Protein AF-A0A1G7LMY1-F1 (afdb_monomer_lite)

Structure (mmCIF, N/CA/C/O backbone):
data_AF-A0A1G7LMY1-F1
#
_entry.id   AF-A0A1G7LMY1-F1
#
loop_
_atom_site.group_PDB
_atom_site.id
_atom_site.type_symbol
_atom_site.label_atom_id
_atom_site.label_alt_id
_atom_site.label_comp_id
_atom_site.label_asym_id
_atom_site.label_entity_id
_atom_site.label_seq_id
_atom_site.pdbx_PDB_ins_code
_atom_site.Cartn_x
_atom_site.Cartn_y
_atom_site.Cartn_z
_atom_site.occupancy
_atom_site.B_iso_or_equiv
_atom_site.auth_seq_id
_atom_site.auth_comp_id
_atom_site.auth_asym_id
_atom_site.auth_atom_id
_atom_site.pdbx_PDB_model_num
ATOM 1 N N . MET A 1 1 ? 4.084 -7.832 -21.202 1.00 42.84 1 MET A N 1
ATOM 2 C CA . MET A 1 1 ? 5.286 -8.426 -21.824 1.00 42.84 1 MET A CA 1
ATOM 3 C C . MET A 1 1 ? 6.088 -9.143 -20.750 1.00 42.84 1 MET A C 1
ATOM 5 O O . MET A 1 1 ? 6.344 -8.547 -19.714 1.00 42.84 1 MET A O 1
ATOM 9 N N . ARG A 1 2 ? 6.389 -10.430 -20.956 1.00 41.16 2 ARG A N 1
ATOM 10 C CA . ARG A 1 2 ? 7.054 -11.332 -19.996 1.00 41.16 2 ARG A CA 1
ATOM 11 C C . ARG A 1 2 ? 8.423 -11.775 -20.551 1.00 41.16 2 ARG A C 1
ATOM 13 O O . ARG A 1 2 ? 8.746 -12.952 -20.542 1.00 41.16 2 ARG A O 1
ATOM 20 N N . GLY A 1 3 ? 9.186 -10.829 -21.097 1.00 45.50 3 GLY A N 1
ATOM 21 C CA . GLY A 1 3 ? 10.582 -11.012 -21.505 1.00 45.50 3 GLY A CA 1
ATOM 22 C C . GLY A 1 3 ? 11.469 -10.227 -20.547 1.00 45.50 3 GLY A C 1
ATOM 23 O O . GLY A 1 3 ? 11.114 -9.103 -20.189 1.00 45.50 3 GLY A O 1
ATOM 24 N N . LYS A 1 4 ? 12.567 -10.823 -20.075 1.00 42.38 4 LYS A N 1
ATOM 25 C CA . LYS A 1 4 ? 13.578 -10.103 -19.293 1.00 42.38 4 LYS A CA 1
ATOM 26 C C . LYS A 1 4 ? 14.115 -8.985 -20.188 1.00 42.38 4 LYS A C 1
ATOM 28 O O . LYS A 1 4 ? 14.677 -9.268 -21.235 1.00 42.38 4 LYS A O 1
ATOM 33 N N . TYR A 1 5 ? 13.839 -7.741 -19.823 1.00 57.47 5 TYR A N 1
ATOM 34 C CA . TYR A 1 5 ? 14.362 -6.581 -20.527 1.00 57.47 5 TYR A CA 1
ATOM 35 C C . TYR A 1 5 ? 15.886 -6.568 -20.361 1.00 57.47 5 TYR A C 1
ATOM 37 O O . TYR A 1 5 ? 16.373 -6.473 -19.233 1.00 57.47 5 TYR A O 1
ATOM 45 N N . GLU A 1 6 ? 16.613 -6.733 -21.464 1.00 60.75 6 GLU A N 1
ATOM 46 C CA . GLU A 1 6 ? 18.064 -6.563 -21.513 1.00 60.75 6 GLU A CA 1
ATOM 47 C C . GLU A 1 6 ? 18.358 -5.094 -21.845 1.00 60.75 6 GLU A C 1
ATOM 49 O O . GLU A 1 6 ? 17.925 -4.620 -22.897 1.00 60.75 6 GLU A O 1
ATOM 54 N N . PRO A 1 7 ? 19.020 -4.345 -20.947 1.00 58.97 7 PRO A N 1
ATOM 55 C CA . PRO A 1 7 ? 19.281 -2.929 -21.165 1.00 58.97 7 PRO A CA 1
ATOM 56 C C . PRO A 1 7 ? 20.301 -2.745 -22.295 1.00 58.97 7 PRO A C 1
ATOM 5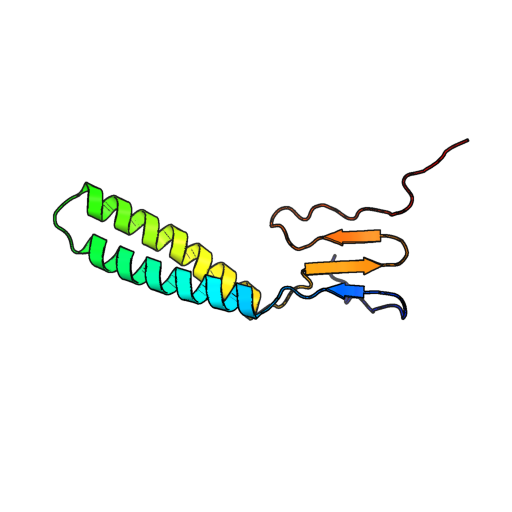8 O O . PRO A 1 7 ? 21.407 -3.285 -22.228 1.00 58.97 7 PRO A O 1
ATOM 61 N N . ALA A 1 8 ? 19.951 -1.957 -23.314 1.00 68.12 8 ALA A N 1
ATOM 62 C CA . ALA A 1 8 ? 20.924 -1.475 -24.287 1.00 68.12 8 ALA A CA 1
ATOM 63 C C . ALA A 1 8 ? 21.812 -0.384 -23.644 1.00 68.12 8 ALA A C 1
ATOM 65 O O . ALA A 1 8 ? 21.380 0.276 -22.696 1.00 68.12 8 ALA A O 1
ATOM 66 N N . PRO A 1 9 ? 23.041 -0.133 -24.142 1.00 66.06 9 PRO A N 1
ATOM 67 C CA . PRO A 1 9 ? 23.995 0.792 -23.509 1.00 66.06 9 PRO A CA 1
ATOM 68 C C . PRO A 1 9 ? 23.499 2.237 -23.315 1.00 66.06 9 PRO A C 1
ATOM 70 O O . PRO A 1 9 ? 24.081 2.984 -22.535 1.00 66.06 9 PRO A O 1
ATOM 73 N N . HIS A 1 10 ? 22.452 2.640 -24.036 1.00 66.25 10 HIS A N 1
ATOM 74 C CA . HIS A 1 10 ? 21.870 3.985 -24.023 1.00 66.25 10 HIS A CA 1
ATOM 75 C C . HIS A 1 10 ? 20.514 4.064 -23.300 1.00 66.25 10 HIS A C 1
ATOM 77 O O . HIS A 1 10 ? 19.846 5.096 -23.362 1.00 66.25 10 HIS A O 1
ATOM 83 N N . ASP A 1 11 ? 20.101 2.998 -22.614 1.00 71.69 11 ASP A N 1
ATOM 84 C CA . ASP A 1 11 ? 18.813 2.958 -21.934 1.00 71.69 11 ASP A CA 1
ATOM 85 C C . ASP A 1 11 ? 18.894 3.520 -20.508 1.00 71.69 11 ASP A C 1
ATOM 87 O O . ASP A 1 11 ? 19.744 3.132 -19.703 1.00 71.69 11 ASP A O 1
ATOM 91 N N . ILE A 1 12 ? 17.963 4.413 -20.159 1.00 72.88 12 ILE A N 1
ATOM 92 C CA . ILE A 1 12 ? 17.877 5.006 -18.818 1.00 72.88 12 ILE A CA 1
ATOM 93 C C . ILE A 1 12 ? 16.692 4.381 -18.081 1.00 72.88 12 ILE A C 1
ATOM 95 O O . ILE A 1 12 ? 15.526 4.635 -18.391 1.00 72.88 12 ILE A O 1
ATOM 99 N N . VAL A 1 13 ? 16.991 3.572 -17.063 1.00 69.56 13 VAL A N 1
ATOM 100 C CA . VAL A 1 13 ? 15.979 2.950 -16.199 1.00 69.56 13 VAL A CA 1
ATOM 101 C C . VAL A 1 13 ? 15.841 3.756 -14.914 1.00 69.56 13 VAL A C 1
ATOM 103 O O . VAL A 1 13 ? 16.745 3.784 -14.077 1.00 69.56 13 VAL A O 1
ATOM 106 N N . ILE A 1 14 ? 14.685 4.392 -14.728 1.00 69.31 14 ILE A N 1
ATOM 107 C CA . ILE A 1 14 ? 14.382 5.147 -13.512 1.00 69.31 14 ILE A CA 1
ATOM 108 C C . ILE A 1 14 ? 13.560 4.255 -12.587 1.00 69.31 14 ILE A C 1
ATOM 110 O O . ILE A 1 14 ? 12.410 3.885 -12.855 1.00 69.31 14 ILE A O 1
ATOM 114 N N . TYR A 1 15 ? 14.163 3.919 -11.453 1.00 66.19 15 TYR A N 1
ATOM 115 C CA . TYR A 1 15 ? 13.482 3.199 -10.391 1.00 66.19 15 TYR A CA 1
ATOM 116 C C . TYR A 1 15 ? 12.665 4.165 -9.527 1.00 66.19 15 TYR A C 1
ATOM 118 O O . TYR A 1 15 ? 13.116 5.274 -9.229 1.00 66.19 15 TYR A O 1
ATOM 126 N N . PRO A 1 16 ? 11.473 3.750 -9.071 1.00 65.81 16 PRO A N 1
ATOM 127 C CA . PRO A 1 16 ? 10.720 4.531 -8.106 1.00 65.81 16 PRO A CA 1
ATOM 128 C C . PRO A 1 16 ? 11.530 4.652 -6.812 1.00 65.81 16 PRO A C 1
ATOM 130 O O . PRO A 1 16 ? 12.187 3.705 -6.369 1.00 65.81 16 PRO A O 1
ATOM 133 N N . SER A 1 17 ? 11.477 5.821 -6.178 1.00 67.94 17 SER A N 1
ATOM 134 C CA . SER A 1 17 ? 12.237 6.055 -4.957 1.00 67.94 17 SER A CA 1
ATOM 135 C C . SER A 1 17 ? 11.678 5.223 -3.800 1.00 67.94 17 SER A C 1
ATOM 137 O O . SER A 1 17 ? 10.568 5.446 -3.312 1.00 67.94 17 SER A O 1
ATOM 139 N N . LYS A 1 18 ? 12.491 4.278 -3.310 1.00 69.75 18 LYS A N 1
ATOM 140 C CA . LYS A 1 18 ? 12.151 3.403 -2.173 1.00 69.75 18 LYS A CA 1
ATOM 141 C C . LYS A 1 18 ? 11.710 4.200 -0.937 1.00 69.75 18 LYS A C 1
ATOM 143 O O . LYS A 1 18 ? 10.814 3.772 -0.223 1.00 69.75 18 LYS A O 1
ATOM 148 N N . ARG A 1 19 ? 12.272 5.401 -0.736 1.00 74.50 19 ARG A N 1
ATOM 149 C CA . ARG A 1 19 ? 11.922 6.315 0.368 1.00 74.50 19 ARG A CA 1
ATOM 150 C C . ARG A 1 19 ? 10.450 6.737 0.356 1.00 74.50 19 ARG A C 1
ATOM 152 O O . ARG A 1 19 ? 9.822 6.738 1.407 1.00 74.50 19 ARG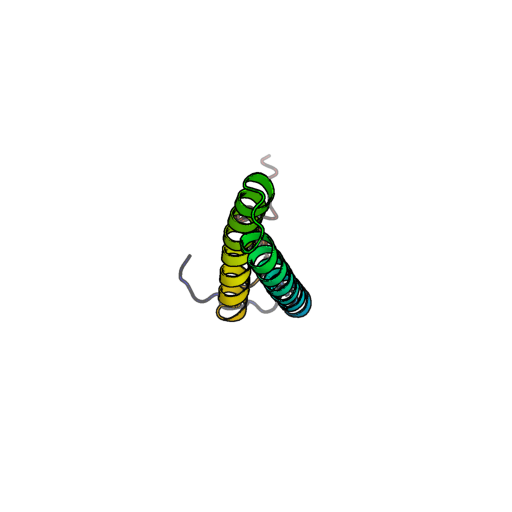 A O 1
ATOM 159 N N . LYS A 1 20 ? 9.890 7.059 -0.817 1.00 75.56 20 LYS A N 1
ATOM 160 C CA . LYS A 1 20 ? 8.476 7.458 -0.933 1.00 75.56 20 LYS A CA 1
ATOM 161 C C . LYS A 1 20 ? 7.541 6.279 -0.653 1.00 75.56 20 LYS A C 1
ATOM 163 O O . LYS A 1 20 ? 6.547 6.453 0.040 1.00 75.56 20 LYS A O 1
ATOM 168 N N . LEU A 1 21 ? 7.896 5.081 -1.130 1.00 78.00 21 LEU A N 1
ATOM 169 C CA . LEU A 1 21 ? 7.151 3.847 -0.846 1.00 78.00 21 LEU A CA 1
ATOM 170 C C . LEU A 1 21 ? 7.139 3.512 0.651 1.00 78.00 21 LEU A C 1
ATOM 172 O O . LEU A 1 21 ? 6.076 3.236 1.197 1.00 78.00 21 LEU A O 1
ATOM 176 N N . VA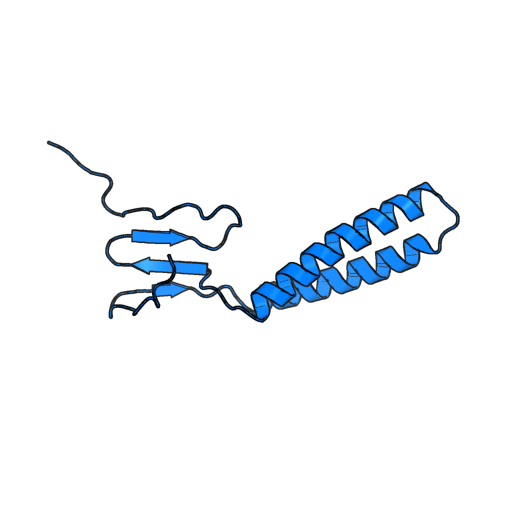L A 1 22 ? 8.295 3.597 1.317 1.00 81.06 22 VAL A N 1
ATOM 177 C CA . VAL A 1 22 ? 8.401 3.370 2.767 1.00 81.06 22 VAL A CA 1
ATOM 178 C C . VAL A 1 22 ? 7.584 4.401 3.547 1.00 81.06 22 VAL A C 1
ATOM 180 O O . VAL A 1 22 ? 6.850 4.027 4.455 1.00 81.06 22 VAL A O 1
ATOM 183 N N . ALA A 1 23 ? 7.644 5.683 3.170 1.00 83.75 23 ALA A N 1
ATOM 184 C CA . ALA A 1 23 ? 6.846 6.724 3.816 1.00 83.75 23 ALA A CA 1
ATOM 185 C C . ALA A 1 23 ? 5.332 6.480 3.667 1.00 83.75 23 ALA A C 1
ATOM 187 O O . ALA A 1 23 ? 4.605 6.572 4.651 1.00 83.75 23 ALA A O 1
ATOM 188 N N . MET A 1 24 ? 4.855 6.107 2.470 1.00 82.38 24 MET A N 1
ATOM 189 C CA . MET A 1 24 ? 3.439 5.758 2.264 1.00 82.38 24 MET A CA 1
ATOM 190 C C . MET A 1 24 ? 3.018 4.538 3.086 1.00 82.38 24 MET A C 1
ATOM 192 O O . MET A 1 24 ? 1.931 4.541 3.662 1.00 82.38 24 MET A O 1
ATOM 196 N N . PHE A 1 25 ? 3.878 3.521 3.180 1.00 83.94 25 PHE A N 1
ATOM 197 C CA . PHE A 1 25 ? 3.611 2.339 3.993 1.00 83.94 25 PHE A CA 1
ATOM 198 C C . PHE A 1 25 ? 3.489 2.691 5.483 1.00 83.94 25 PHE A C 1
ATOM 200 O O . PHE A 1 25 ? 2.508 2.310 6.119 1.00 83.94 25 PHE A O 1
ATOM 207 N N . LEU A 1 26 ? 4.416 3.489 6.024 1.00 88.31 26 LEU A N 1
ATOM 208 C CA . LEU A 1 26 ? 4.354 3.950 7.415 1.00 88.31 26 LEU A CA 1
ATOM 209 C C . LEU A 1 26 ? 3.093 4.776 7.690 1.00 88.31 26 LEU A C 1
ATOM 211 O O . LEU A 1 26 ? 2.402 4.513 8.672 1.00 88.31 26 LEU A O 1
ATOM 215 N N . CYS A 1 27 ? 2.741 5.711 6.801 1.00 88.00 27 CYS A N 1
ATOM 216 C CA . CYS A 1 27 ? 1.486 6.451 6.919 1.00 88.00 27 CYS A CA 1
ATOM 217 C C . CYS A 1 27 ? 0.276 5.508 6.929 1.00 88.00 27 CYS A C 1
ATOM 219 O O . CYS A 1 27 ? -0.606 5.675 7.766 1.00 88.00 27 CYS A O 1
ATOM 221 N N . SER A 1 28 ? 0.241 4.490 6.060 1.00 89.00 28 SER A N 1
ATOM 222 C CA . SER A 1 28 ? -0.873 3.532 6.033 1.00 89.00 28 SER A CA 1
ATOM 223 C C . SER A 1 28 ? -1.057 2.813 7.374 1.00 89.00 28 SER A C 1
ATOM 225 O O . SER A 1 28 ? -2.183 2.699 7.845 1.00 89.00 28 SER A O 1
ATOM 227 N N . ILE A 1 29 ? 0.036 2.424 8.043 1.00 89.12 29 ILE A N 1
ATOM 228 C CA . ILE A 1 29 ? -0.010 1.775 9.362 1.00 89.12 29 ILE A CA 1
ATOM 229 C C . ILE A 1 29 ? -0.594 2.717 10.416 1.00 89.12 29 ILE A C 1
ATOM 231 O O . ILE A 1 29 ? -1.442 2.301 11.204 1.00 89.12 29 ILE A O 1
ATOM 235 N N . VAL A 1 30 ? -0.179 3.987 10.415 1.00 92.19 30 VAL A N 1
ATOM 236 C CA . VAL A 1 30 ? -0.702 4.995 11.351 1.00 92.19 30 VAL A CA 1
ATOM 237 C C . VAL A 1 30 ? -2.209 5.172 11.165 1.00 92.19 30 VAL A C 1
ATOM 239 O O . VAL A 1 30 ? -2.955 5.148 12.141 1.00 92.19 30 VAL A O 1
ATOM 242 N N . PHE A 1 31 ? -2.677 5.281 9.920 1.00 90.38 31 PHE A N 1
ATOM 243 C CA . PHE A 1 31 ? -4.106 5.411 9.636 1.00 90.38 31 PHE A CA 1
ATOM 244 C C . PHE A 1 31 ? -4.907 4.155 9.997 1.00 90.38 31 PHE A C 1
ATOM 246 O O . PHE A 1 31 ? -6.021 4.282 10.498 1.00 90.38 31 PHE A O 1
ATOM 253 N N . ILE A 1 32 ? -4.347 2.955 9.815 1.00 90.94 32 ILE A N 1
ATOM 254 C CA . ILE A 1 32 ? -4.977 1.708 10.274 1.00 90.94 32 ILE A CA 1
ATOM 255 C C . ILE A 1 32 ? -5.106 1.708 11.801 1.00 90.94 32 ILE A C 1
ATOM 257 O O . ILE A 1 32 ? -6.173 1.387 12.315 1.00 90.94 32 ILE A O 1
ATOM 2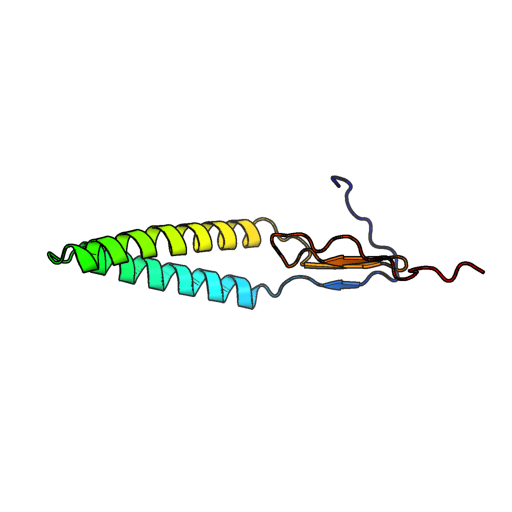61 N N . ALA A 1 33 ? -4.061 2.106 12.533 1.00 92.00 33 ALA A N 1
ATOM 262 C CA . ALA A 1 33 ? -4.103 2.176 13.993 1.00 92.00 33 ALA A CA 1
ATOM 263 C C . ALA A 1 33 ? -5.171 3.166 14.492 1.00 92.00 33 ALA A C 1
ATOM 265 O O . ALA A 1 33 ? -5.944 2.834 15.389 1.00 92.00 33 ALA A O 1
ATOM 266 N N . ILE A 1 34 ? -5.271 4.347 13.871 1.00 91.06 34 ILE A N 1
ATOM 267 C CA . ILE A 1 34 ? -6.323 5.330 14.176 1.00 91.06 34 ILE A CA 1
ATOM 268 C C . ILE A 1 34 ? -7.711 4.752 13.864 1.00 91.06 34 ILE A C 1
ATOM 270 O O . ILE A 1 34 ? -8.618 4.851 14.690 1.00 91.06 34 ILE A O 1
ATOM 274 N N . GLY A 1 35 ? -7.874 4.099 12.711 1.00 88.56 35 GLY A N 1
ATOM 275 C CA . GLY A 1 35 ? -9.125 3.447 12.326 1.00 88.56 35 GLY A CA 1
ATOM 276 C C . GLY A 1 35 ? -9.563 2.365 13.316 1.00 88.56 35 GLY A C 1
ATOM 277 O O . GLY A 1 35 ? -10.738 2.299 13.669 1.00 88.56 35 GLY A O 1
ATOM 278 N N . MET A 1 36 ? -8.620 1.577 13.841 1.00 90.50 36 MET A N 1
ATOM 279 C CA . MET A 1 36 ? -8.883 0.580 14.887 1.00 90.50 36 MET A CA 1
ATOM 280 C C . MET A 1 36 ? -9.372 1.218 16.192 1.00 90.50 36 MET A C 1
ATOM 282 O O . MET A 1 36 ? -10.292 0.696 16.814 1.00 90.50 36 MET A O 1
ATOM 286 N N . VAL A 1 37 ? -8.811 2.365 16.590 1.00 91.56 37 VAL A N 1
ATOM 287 C CA . VAL A 1 37 ? -9.286 3.121 17.764 1.00 91.56 37 VAL A CA 1
ATOM 288 C C . VAL A 1 37 ? -10.697 3.675 17.534 1.00 91.56 37 VAL A C 1
ATOM 290 O O . VAL A 1 37 ? -11.518 3.666 18.450 1.00 91.56 37 VAL A O 1
ATOM 293 N N . MET A 1 38 ? -11.015 4.115 16.313 1.00 86.25 38 MET A N 1
ATOM 294 C CA . MET A 1 38 ? -12.364 4.582 15.960 1.00 86.25 38 MET A CA 1
ATOM 295 C C . MET A 1 38 ? -13.409 3.460 15.997 1.00 86.25 38 MET A C 1
ATOM 297 O O . MET A 1 38 ? -14.557 3.719 16.346 1.00 86.25 38 MET A O 1
ATOM 301 N N . LEU A 1 39 ? -13.024 2.215 15.697 1.00 8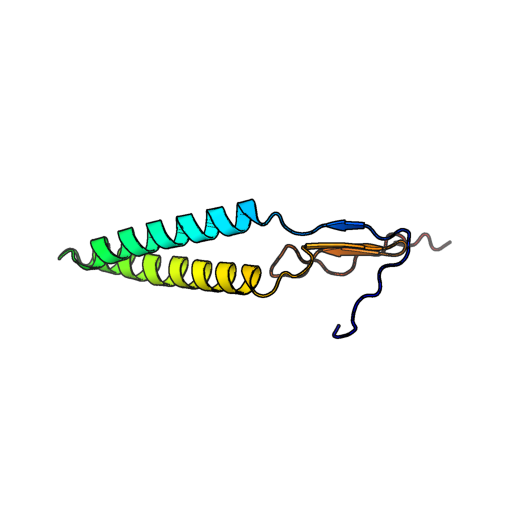8.94 39 LEU A N 1
ATOM 302 C CA . LEU A 1 39 ? -13.910 1.048 15.797 1.00 88.94 39 LEU A CA 1
ATOM 303 C C . LEU A 1 39 ? -14.307 0.696 17.240 1.00 88.94 39 LEU A C 1
ATOM 305 O O . LEU A 1 39 ? -15.295 -0.002 17.432 1.00 88.94 39 LEU A O 1
ATOM 309 N N . MET A 1 40 ? -13.564 1.173 18.244 1.00 88.88 40 MET A N 1
ATOM 310 C CA . MET A 1 40 ? -13.870 0.961 19.667 1.00 88.88 40 MET A CA 1
ATOM 311 C C . MET A 1 40 ? -14.867 1.985 20.238 1.00 88.88 40 MET A C 1
ATOM 313 O O . MET A 1 40 ? -15.158 1.951 21.429 1.00 88.88 40 MET A O 1
ATOM 317 N N . GLN A 1 41 ? -15.350 2.925 19.424 1.00 88.69 41 GLN A N 1
ATOM 318 C CA . GLN A 1 41 ? -16.302 3.954 19.846 1.00 88.69 41 GLN A CA 1
ATOM 319 C C . GLN A 1 41 ? -17.748 3.451 19.726 1.00 88.69 41 GLN A C 1
ATOM 321 O O . GLN A 1 41 ? -18.077 2.739 18.785 1.00 88.69 41 GLN A O 1
ATOM 326 N N . ASP A 1 42 ? -18.647 3.902 20.604 1.00 82.38 42 ASP A N 1
ATOM 327 C CA . ASP A 1 42 ? -20.079 3.544 20.544 1.00 82.38 42 ASP A CA 1
ATOM 328 C C . ASP A 1 42 ? -20.882 4.354 19.504 1.00 82.38 42 ASP A C 1
ATOM 330 O O . ASP A 1 42 ? -22.058 4.096 19.241 1.00 82.38 42 ASP A O 1
ATOM 334 N N . GLN A 1 43 ? -20.263 5.358 18.879 1.00 88.50 43 GLN A N 1
ATOM 335 C CA . GLN A 1 43 ? -20.909 6.173 17.854 1.00 88.50 43 GLN A CA 1
ATOM 336 C C . GLN A 1 43 ? -20.866 5.462 16.498 1.00 88.50 43 GLN A C 1
ATOM 338 O O . GLN A 1 43 ? -19.830 5.439 15.833 1.00 88.50 43 GLN A O 1
ATOM 343 N N . GLY A 1 44 ? -22.012 4.956 16.033 1.00 84.44 44 GLY A N 1
ATOM 344 C CA . GLY A 1 44 ? -22.103 4.185 14.784 1.00 84.44 44 GLY A CA 1
ATOM 345 C C . GLY A 1 44 ? -21.481 4.866 13.554 1.00 84.44 44 GLY A C 1
ATOM 346 O O . GLY A 1 44 ? -20.848 4.197 12.742 1.00 84.44 44 GLY A O 1
ATOM 347 N N . GLY A 1 45 ? -21.573 6.197 13.434 1.00 87.31 45 GLY A N 1
ATOM 348 C CA . GLY A 1 45 ? -20.927 6.940 12.341 1.00 87.31 45 GLY A CA 1
ATOM 349 C C . GLY A 1 45 ? -19.392 6.916 12.395 1.00 87.31 45 GLY A C 1
ATOM 350 O O . GLY A 1 45 ? -18.735 6.815 11.360 1.00 87.31 45 GLY A O 1
ATOM 351 N N . VAL A 1 46 ? -18.820 6.950 13.601 1.00 86.56 46 VAL A N 1
ATOM 352 C CA . VAL A 1 46 ? -17.369 6.892 13.838 1.00 86.56 46 VAL A CA 1
ATOM 353 C C . VAL A 1 46 ? -16.836 5.486 13.563 1.00 86.56 46 VAL A C 1
ATOM 355 O O . VAL A 1 46 ? -15.794 5.347 12.926 1.00 86.56 46 VAL A O 1
ATOM 358 N N . VAL A 1 47 ? -17.591 4.451 13.943 1.00 90.38 47 VAL A N 1
ATOM 359 C CA . VAL A 1 47 ? -17.276 3.047 13.633 1.00 90.38 47 VAL A CA 1
ATOM 360 C C . VAL A 1 47 ? -17.274 2.809 12.122 1.00 90.38 47 VAL A C 1
ATOM 362 O O . VAL A 1 47 ? -16.348 2.198 11.592 1.00 90.38 47 VAL A O 1
ATOM 365 N N . LEU A 1 48 ? -18.267 3.334 11.398 1.00 91.81 48 LEU A N 1
ATOM 366 C CA . LEU A 1 48 ? -18.353 3.179 9.942 1.00 91.81 48 LEU A CA 1
ATOM 367 C C . LEU A 1 48 ? -17.158 3.833 9.234 1.00 91.81 48 LEU A C 1
ATOM 369 O O . LEU A 1 48 ? -16.532 3.220 8.367 1.00 91.81 48 LEU A O 1
ATOM 373 N N . LEU A 1 49 ? -16.794 5.049 9.653 1.00 90.12 49 LEU A N 1
ATOM 374 C CA . LEU A 1 49 ? -15.611 5.753 9.159 1.00 90.12 49 LEU A CA 1
ATOM 375 C C . LEU A 1 49 ? -14.315 4.998 9.501 1.00 90.12 49 LEU A C 1
ATOM 377 O O . LEU A 1 49 ? -13.442 4.855 8.641 1.00 90.12 49 LEU A O 1
ATOM 381 N N . GLY A 1 50 ? -14.220 4.457 10.719 1.00 87.94 50 GLY A N 1
ATOM 382 C CA . GLY A 1 50 ? -13.134 3.582 11.158 1.00 87.94 50 GLY A CA 1
ATOM 383 C C . GLY A 1 50 ? -12.976 2.375 10.236 1.00 87.94 50 GLY A C 1
ATOM 384 O O . GLY A 1 50 ? -11.896 2.153 9.692 1.00 87.94 50 GLY A O 1
ATOM 385 N N . GLY A 1 51 ? -14.068 1.661 9.958 1.00 90.38 51 GLY A N 1
ATOM 386 C CA . GLY A 1 51 ? -14.075 0.499 9.068 1.00 90.38 51 GLY A CA 1
ATOM 387 C C . GLY A 1 51 ? -13.616 0.830 7.647 1.00 90.38 51 GLY A C 1
ATOM 388 O O . GLY A 1 51 ? -12.734 0.156 7.110 1.00 90.38 51 GLY A O 1
ATOM 389 N N . VAL A 1 52 ? -14.144 1.908 7.055 1.00 91.75 52 VAL A N 1
ATOM 390 C CA . VAL A 1 52 ? -13.728 2.370 5.718 1.00 91.75 52 VAL A CA 1
ATOM 391 C C . VAL A 1 52 ? -12.243 2.727 5.698 1.00 91.75 52 VAL A C 1
ATOM 393 O O . VAL A 1 52 ? -11.536 2.353 4.760 1.00 91.75 52 VAL A O 1
ATOM 396 N N . SER A 1 53 ? -11.749 3.403 6.738 1.00 88.50 53 SER A N 1
ATOM 397 C CA . SER A 1 53 ? -10.339 3.778 6.835 1.00 88.50 53 SER A CA 1
ATOM 398 C C . SER A 1 53 ? -9.434 2.543 6.902 1.00 88.50 53 SER A C 1
ATOM 400 O O . SER A 1 53 ? -8.510 2.423 6.099 1.00 88.50 53 SER A O 1
ATOM 402 N N . VAL A 1 54 ? -9.739 1.572 7.769 1.00 91.06 54 VAL A N 1
ATOM 403 C CA . VAL A 1 54 ? -8.944 0.344 7.918 1.00 91.06 54 VAL A CA 1
ATOM 404 C C . VAL A 1 54 ? -8.903 -0.437 6.607 1.00 91.06 54 VAL A C 1
ATOM 406 O O . VAL A 1 54 ? -7.830 -0.869 6.192 1.00 91.06 54 VAL A O 1
ATOM 409 N N . VAL A 1 55 ? -10.036 -0.576 5.913 1.00 92.12 55 VAL A N 1
ATOM 410 C CA . VAL A 1 55 ? -10.098 -1.298 4.633 1.00 92.12 55 VAL A CA 1
ATOM 411 C C . VAL A 1 55 ? -9.306 -0.567 3.546 1.00 92.12 55 VAL A C 1
ATOM 413 O O . VAL A 1 55 ? -8.480 -1.177 2.865 1.00 92.12 55 VAL A O 1
ATOM 416 N N . PHE A 1 56 ? -9.503 0.744 3.397 1.00 90.12 56 PHE A N 1
ATOM 417 C CA . PHE A 1 56 ? -8.833 1.539 2.368 1.00 90.12 56 PHE A CA 1
ATOM 418 C C . PHE A 1 56 ? -7.316 1.618 2.588 1.00 90.12 56 PHE A C 1
ATOM 420 O O . PHE A 1 56 ? -6.528 1.305 1.690 1.00 90.12 56 PHE A O 1
ATOM 427 N N . PHE A 1 57 ? -6.890 1.992 3.796 1.00 89.81 57 PHE A N 1
ATOM 428 C CA . PHE A 1 57 ? -5.473 2.100 4.134 1.00 89.81 57 PHE A CA 1
ATOM 429 C C . PHE A 1 57 ? -4.807 0.728 4.256 1.00 89.81 57 PHE A C 1
ATOM 431 O O . PHE A 1 57 ? -3.647 0.596 3.873 1.00 89.81 57 PHE A O 1
ATOM 438 N N . GLY A 1 58 ? -5.541 -0.308 4.671 1.00 89.38 58 GLY A N 1
ATOM 439 C CA . GLY A 1 58 ? -5.096 -1.701 4.642 1.00 89.38 58 GLY A CA 1
ATOM 440 C C . GLY A 1 58 ? -4.759 -2.171 3.229 1.00 89.38 58 GLY A C 1
ATOM 441 O O . GLY A 1 58 ? -3.651 -2.651 2.989 1.00 89.38 58 GLY A O 1
ATOM 442 N N . MET A 1 59 ? -5.660 -1.957 2.264 1.00 88.50 59 MET A N 1
ATOM 443 C CA . MET A 1 59 ? -5.389 -2.274 0.855 1.00 88.50 59 MET A CA 1
ATOM 444 C C . MET A 1 59 ? -4.193 -1.486 0.306 1.00 88.50 59 MET A C 1
ATOM 446 O O . MET A 1 59 ? -3.344 -2.053 -0.384 1.00 88.50 59 MET A O 1
ATOM 450 N N . CYS A 1 60 ? -4.088 -0.196 0.642 1.00 84.81 60 CYS A N 1
ATOM 451 C CA . CYS A 1 60 ? -2.950 0.638 0.254 1.00 84.81 60 CYS A CA 1
ATOM 452 C C . CYS A 1 60 ? -1.626 0.101 0.829 1.00 84.81 60 CYS A C 1
ATOM 454 O O . CYS A 1 60 ? -0.645 -0.040 0.098 1.00 84.81 60 CYS A O 1
ATOM 456 N N . GLY A 1 61 ? -1.610 -0.278 2.110 1.00 84.31 61 GLY A N 1
ATOM 457 C CA . GLY A 1 61 ? -0.445 -0.850 2.782 1.00 84.31 61 GLY A CA 1
ATOM 458 C C . GLY A 1 61 ? 0.004 -2.170 2.155 1.00 84.31 61 GLY A C 1
ATOM 459 O O . GLY A 1 61 ? 1.188 -2.333 1.853 1.00 84.31 61 GLY A O 1
ATOM 460 N N . VAL A 1 62 ? -0.936 -3.079 1.871 1.00 85.88 62 VAL A N 1
ATOM 461 C CA . VAL A 1 62 ? -0.652 -4.348 1.176 1.00 85.88 62 VAL A CA 1
ATOM 462 C C . VAL A 1 62 ? -0.087 -4.092 -0.222 1.00 85.88 62 VAL A C 1
ATOM 464 O O . VAL A 1 62 ? 0.904 -4.713 -0.610 1.00 85.88 62 VAL A O 1
ATOM 467 N N . TYR A 1 63 ? -0.656 -3.143 -0.969 1.00 81.50 63 TYR A N 1
ATOM 468 C CA . TYR A 1 63 ? -0.144 -2.762 -2.284 1.00 81.50 63 TYR A CA 1
ATOM 469 C C . TYR A 1 63 ? 1.279 -2.190 -2.209 1.00 81.50 63 TYR A C 1
ATOM 471 O O . TYR A 1 63 ? 2.146 -2.593 -2.989 1.00 81.50 63 TYR A O 1
ATOM 479 N N . CYS A 1 64 ? 1.555 -1.296 -1.255 1.00 80.12 64 CYS A N 1
ATOM 480 C CA . CYS A 1 64 ? 2.894 -0.755 -1.023 1.00 80.12 64 CYS A CA 1
ATOM 481 C C . CYS A 1 64 ? 3.898 -1.853 -0.649 1.00 80.12 64 CYS A C 1
ATOM 483 O O . CYS A 1 64 ? 4.991 -1.884 -1.218 1.00 80.12 64 CYS A O 1
ATOM 485 N N . ALA A 1 65 ? 3.524 -2.780 0.239 1.00 79.31 65 ALA A N 1
ATOM 486 C CA . ALA A 1 65 ? 4.358 -3.917 0.628 1.00 79.31 65 ALA A CA 1
ATOM 487 C C . ALA A 1 65 ? 4.660 -4.831 -0.570 1.00 79.31 65 ALA A C 1
ATOM 489 O O . ALA A 1 65 ? 5.818 -5.169 -0.822 1.00 79.31 65 ALA A O 1
ATOM 490 N N . TYR A 1 66 ? 3.647 -5.150 -1.381 1.00 80.19 66 TYR A N 1
ATOM 491 C CA . TYR A 1 66 ? 3.823 -5.903 -2.622 1.00 80.19 66 TYR A CA 1
ATOM 492 C C . TYR A 1 66 ? 4.770 -5.186 -3.600 1.00 80.19 66 TYR A C 1
ATOM 494 O O . TYR A 1 66 ? 5.677 -5.805 -4.158 1.00 80.19 66 TYR A O 1
ATOM 502 N N . ARG A 1 67 ? 4.625 -3.864 -3.765 1.00 72.44 67 ARG A N 1
ATOM 503 C CA . ARG A 1 67 ? 5.515 -3.029 -4.596 1.00 72.44 67 ARG A CA 1
ATOM 504 C C . ARG A 1 67 ? 6.944 -2.934 -4.063 1.00 72.44 67 ARG A C 1
ATOM 506 O O . ARG A 1 67 ? 7.854 -2.717 -4.860 1.00 72.44 67 ARG A O 1
ATOM 513 N N . MET A 1 68 ? 7.150 -3.080 -2.754 1.00 71.38 68 MET A N 1
ATOM 514 C CA . MET A 1 68 ? 8.484 -3.151 -2.151 1.00 71.38 68 MET A CA 1
ATOM 515 C C . MET A 1 68 ? 9.146 -4.514 -2.377 1.00 71.38 68 MET A C 1
ATOM 517 O O . MET A 1 68 ? 10.339 -4.550 -2.670 1.00 71.38 68 MET A O 1
ATOM 521 N N . LEU A 1 69 ? 8.386 -5.612 -2.281 1.00 75.19 69 LEU A N 1
ATOM 522 C CA . LEU A 1 69 ? 8.883 -6.974 -2.521 1.00 75.19 69 LEU A CA 1
ATOM 523 C C . LEU A 1 69 ? 9.151 -7.249 -4.007 1.00 75.19 69 LEU A C 1
ATOM 525 O O . LEU A 1 69 ? 10.095 -7.959 -4.342 1.00 75.19 69 LEU A O 1
ATOM 529 N N . VAL A 1 70 ? 8.348 -6.666 -4.901 1.00 70.12 70 VAL A N 1
ATOM 530 C CA . VAL A 1 70 ? 8.498 -6.794 -6.356 1.00 70.12 70 VAL A CA 1
ATOM 531 C C . VAL A 1 70 ? 8.831 -5.420 -6.952 1.00 70.12 70 VAL A C 1
ATOM 533 O O . VAL A 1 70 ? 7.937 -4.736 -7.468 1.00 70.12 70 VAL A O 1
ATOM 536 N N . PRO A 1 71 ? 10.104 -4.980 -6.889 1.00 61.47 71 PRO A N 1
ATOM 537 C CA . PRO A 1 71 ? 10.519 -3.699 -7.442 1.00 61.47 71 PRO A CA 1
ATOM 538 C C . PRO A 1 71 ? 10.390 -3.725 -8.969 1.00 61.47 71 PRO A C 1
ATOM 540 O O . PRO A 1 71 ? 11.252 -4.233 -9.681 1.00 61.47 71 PRO A O 1
ATOM 543 N N . LYS A 1 72 ? 9.288 -3.173 -9.480 1.00 61.88 72 LYS A N 1
ATOM 544 C CA . LYS A 1 72 ? 9.096 -2.923 -10.914 1.00 61.88 72 LYS A CA 1
ATOM 545 C C . LYS A 1 72 ? 9.687 -1.555 -11.284 1.00 61.88 72 LYS A C 1
ATOM 547 O O . LYS A 1 72 ? 9.459 -0.600 -10.528 1.00 61.88 72 LYS A O 1
ATOM 552 N N . PRO A 1 73 ? 10.427 -1.444 -12.403 1.00 59.50 73 PRO A N 1
ATOM 553 C CA . PRO A 1 73 ? 10.944 -0.164 -12.883 1.00 59.50 73 PRO A CA 1
ATOM 554 C C . PRO A 1 73 ? 9.773 0.796 -13.109 1.00 59.50 73 PRO A C 1
ATOM 556 O O . PRO A 1 73 ? 8.724 0.380 -13.586 1.00 59.50 73 PRO A O 1
ATOM 559 N N . ALA A 1 74 ? 9.914 2.056 -12.695 1.00 61.28 74 ALA A N 1
ATOM 560 C CA . ALA A 1 74 ? 8.835 3.034 -12.834 1.00 61.28 74 ALA A CA 1
ATOM 561 C C . ALA A 1 74 ? 8.815 3.602 -14.245 1.00 61.28 74 ALA A C 1
ATOM 563 O O . ALA A 1 74 ? 7.744 3.816 -14.794 1.00 61.28 74 ALA A O 1
ATOM 564 N N . VAL A 1 75 ? 9.995 3.813 -14.824 1.00 58.94 75 VAL A N 1
ATOM 565 C CA . VAL A 1 75 ? 10.143 4.331 -16.176 1.00 58.94 75 VAL A CA 1
ATOM 566 C C . VAL A 1 75 ? 11.326 3.647 -16.847 1.00 58.94 75 VAL A C 1
ATOM 568 O O . VAL A 1 75 ? 12.391 3.505 -16.241 1.00 58.94 75 VAL A O 1
ATOM 571 N N . ILE A 1 76 ? 11.136 3.243 -18.100 1.00 69.50 76 ILE A N 1
ATOM 572 C CA . ILE A 1 76 ? 12.208 2.772 -18.979 1.00 69.50 76 ILE A CA 1
ATOM 573 C C . ILE A 1 76 ? 12.238 3.706 -20.188 1.00 69.50 76 ILE A C 1
ATOM 575 O O . ILE A 1 76 ? 11.267 3.786 -20.943 1.00 69.50 76 ILE A O 1
ATOM 579 N N . LEU A 1 77 ? 13.338 4.439 -20.342 1.00 68.69 77 LEU A N 1
ATOM 580 C CA . LEU A 1 77 ? 13.633 5.243 -21.523 1.00 68.69 77 LEU A CA 1
ATOM 581 C C . LEU A 1 77 ? 14.507 4.402 -22.454 1.00 68.69 77 LEU A C 1
ATOM 583 O O . LEU A 1 77 ? 15.648 4.101 -22.111 1.00 68.69 77 LEU A O 1
ATOM 587 N N . THR A 1 78 ? 13.960 4.038 -23.610 1.00 71.31 78 THR A N 1
ATOM 588 C CA . THR A 1 78 ? 14.666 3.345 -24.694 1.00 71.31 78 THR A CA 1
ATOM 589 C C . THR A 1 78 ? 14.828 4.295 -25.881 1.00 71.31 78 THR A C 1
ATOM 591 O O . THR A 1 78 ? 14.026 5.220 -26.046 1.00 71.31 78 THR A O 1
ATOM 594 N N . ALA A 1 79 ? 15.822 4.059 -26.743 1.00 68.06 79 ALA A N 1
ATOM 595 C CA . ALA A 1 79 ? 16.074 4.876 -27.939 1.00 68.06 79 ALA A CA 1
ATOM 596 C C . ALA A 1 79 ? 14.839 5.091 -28.837 1.00 68.06 79 ALA A C 1
ATOM 598 O O . ALA A 1 79 ? 14.698 6.157 -29.427 1.00 68.06 79 ALA A O 1
ATOM 599 N N . ASP A 1 80 ? 13.919 4.122 -28.892 1.00 67.06 80 ASP A N 1
ATOM 600 C CA . ASP A 1 80 ? 12.723 4.185 -29.745 1.00 67.06 80 ASP A CA 1
ATOM 601 C C . ASP A 1 80 ? 11.441 4.579 -28.997 1.00 67.06 80 ASP A C 1
ATOM 603 O O . ASP A 1 80 ? 10.456 4.990 -29.619 1.00 67.06 80 ASP A O 1
ATOM 607 N N . ALA A 1 81 ? 11.414 4.418 -27.669 1.00 64.69 81 ALA A N 1
ATOM 608 C CA . ALA A 1 81 ? 10.188 4.540 -26.891 1.00 64.69 81 ALA A CA 1
ATOM 609 C C . ALA A 1 81 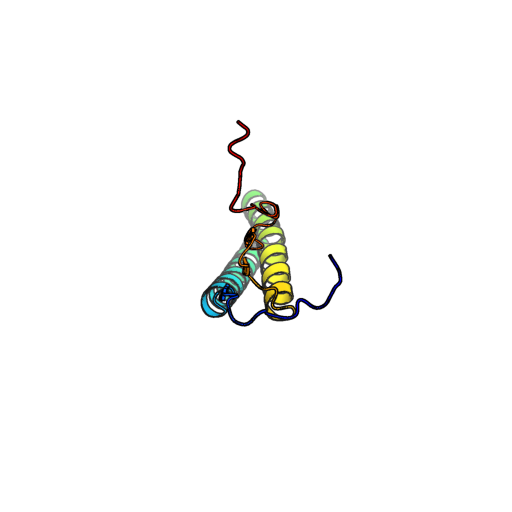? 10.403 4.909 -25.419 1.00 64.69 81 ALA A C 1
ATOM 611 O O . ALA A 1 81 ? 11.367 4.499 -24.779 1.00 64.69 81 ALA A O 1
ATOM 612 N N . PHE A 1 82 ? 9.404 5.578 -24.857 1.00 70.44 82 PHE A N 1
ATOM 613 C CA . PHE A 1 82 ? 9.212 5.809 -23.435 1.00 70.44 82 PHE A CA 1
ATOM 614 C C . PHE A 1 82 ? 8.175 4.827 -22.875 1.00 70.44 82 PHE A C 1
ATOM 616 O O . PHE A 1 82 ? 7.049 4.744 -23.377 1.00 70.44 82 PHE A O 1
ATOM 623 N N . TYR A 1 83 ? 8.546 4.081 -21.834 1.00 70.19 83 TYR A N 1
ATOM 624 C CA . TYR A 1 83 ? 7.639 3.219 -21.077 1.00 70.19 83 TYR A CA 1
ATOM 625 C C . TYR A 1 83 ? 7.406 3.811 -19.691 1.00 70.19 83 TYR A C 1
ATOM 627 O O . TYR A 1 83 ? 8.309 3.782 -18.854 1.00 70.19 83 TYR A O 1
ATOM 635 N N . ASP A 1 84 ? 6.186 4.276 -19.430 1.00 66.56 84 ASP A N 1
ATOM 636 C CA . ASP A 1 84 ? 5.759 4.678 -18.092 1.00 66.56 84 ASP A CA 1
ATOM 637 C C . ASP A 1 84 ? 4.967 3.554 -17.412 1.00 66.56 84 ASP A C 1
ATOM 639 O O . ASP A 1 84 ? 3.909 3.118 -17.875 1.00 66.56 84 ASP A O 1
ATOM 643 N N . GLN A 1 85 ? 5.515 3.064 -16.304 1.00 64.94 85 GLN A N 1
ATOM 644 C CA . GLN A 1 85 ? 4.916 2.072 -15.413 1.00 64.94 85 GLN A CA 1
ATOM 645 C C . GLN A 1 85 ? 4.616 2.673 -14.027 1.00 64.94 85 GLN A C 1
ATOM 647 O O . GLN A 1 85 ? 4.392 1.933 -13.064 1.00 64.94 85 GLN A O 1
ATOM 652 N N . ALA A 1 86 ? 4.641 4.003 -13.884 1.00 56.97 86 ALA A N 1
ATOM 653 C CA . ALA A 1 86 ? 4.400 4.678 -12.613 1.00 56.97 86 ALA A CA 1
ATOM 654 C C . ALA A 1 86 ? 2.920 4.668 -12.190 1.00 56.97 86 ALA A C 1
ATOM 656 O O . ALA A 1 86 ? 2.632 4.777 -10.995 1.00 56.97 86 ALA A O 1
ATOM 657 N N . SER A 1 87 ? 1.992 4.492 -13.134 1.00 56.00 87 SER A N 1
ATOM 658 C CA . SER A 1 87 ? 0.543 4.539 -12.904 1.00 56.00 87 SER A CA 1
ATOM 659 C C . SER A 1 87 ? -0.128 3.168 -13.075 1.00 56.00 87 SER A C 1
ATOM 661 O O . SER A 1 87 ? 0.288 2.355 -13.899 1.00 56.00 87 SER A O 1
ATOM 663 N N . LEU A 1 88 ? -1.188 2.906 -12.291 1.00 46.84 88 LEU A N 1
ATOM 664 C CA . LEU A 1 88 ? -1.989 1.667 -12.360 1.00 46.84 88 LEU A CA 1
ATOM 665 C C . LEU A 1 88 ? -2.606 1.461 -13.756 1.00 46.84 88 LEU A C 1
ATOM 667 O O . LEU A 1 88 ? -2.727 0.334 -14.229 1.00 46.84 88 LEU A O 1
ATOM 671 N N . GLY A 1 89 ? -2.934 2.566 -14.430 1.00 45.25 89 GLY A N 1
ATOM 672 C CA . GLY A 1 89 ? -3.054 2.606 -15.878 1.00 45.25 89 GLY A CA 1
ATOM 673 C C . GLY A 1 89 ? -1.666 2.829 -16.453 1.00 45.25 89 GLY A C 1
ATOM 674 O O . GLY A 1 89 ? -1.195 3.961 -16.458 1.00 45.25 89 GLY A O 1
ATOM 675 N N . ALA A 1 90 ? -0.993 1.764 -16.889 1.00 46.19 90 ALA A N 1
ATOM 676 C CA . ALA A 1 90 ? 0.217 1.891 -17.691 1.00 46.19 90 ALA A CA 1
ATOM 677 C C . ALA A 1 90 ? -0.082 2.889 -18.818 1.00 46.19 90 ALA A C 1
ATOM 679 O O . ALA A 1 90 ? -0.919 2.591 -19.670 1.00 46.19 90 ALA A O 1
ATOM 680 N N . ALA A 1 91 ? 0.561 4.061 -18.823 1.00 49.16 91 ALA A N 1
ATOM 681 C CA . ALA A 1 91 ? 0.266 5.149 -19.765 1.00 49.16 91 ALA A CA 1
ATOM 682 C C . ALA A 1 91 ? 0.621 4.800 -21.229 1.00 49.16 91 ALA A C 1
ATOM 684 O O . ALA A 1 91 ? 0.579 5.642 -22.122 1.00 49.16 91 ALA A O 1
ATOM 685 N N . GLY A 1 92 ? 0.915 3.528 -21.494 1.00 63.12 92 GLY A N 1
ATOM 686 C CA . GLY A 1 92 ? 1.247 3.001 -22.797 1.00 63.12 92 GLY A CA 1
ATOM 687 C C . GLY A 1 92 ? 2.696 3.287 -23.165 1.00 63.12 92 GLY A C 1
ATOM 688 O O . GLY A 1 92 ? 3.372 4.148 -22.609 1.00 63.12 92 GLY A O 1
ATOM 689 N N . ARG A 1 93 ? 3.186 2.504 -24.123 1.00 66.31 93 ARG A N 1
ATOM 690 C CA . ARG A 1 93 ? 4.454 2.756 -24.804 1.00 66.31 93 ARG A CA 1
ATOM 691 C C . ARG A 1 93 ? 4.276 3.994 -25.684 1.00 66.31 93 ARG A C 1
ATOM 693 O O . ARG A 1 93 ? 3.473 3.955 -26.614 1.00 66.31 93 ARG A O 1
ATOM 700 N N . VAL A 1 94 ? 5.038 5.053 -25.433 1.00 69.31 94 VAL A N 1
ATOM 701 C CA . VAL A 1 94 ? 5.061 6.245 -26.290 1.00 69.31 94 VAL A CA 1
ATOM 702 C C . VAL A 1 94 ? 6.301 6.180 -27.173 1.00 69.31 94 VAL A C 1
ATOM 704 O O . VAL A 1 94 ? 7.416 6.255 -26.674 1.00 69.31 94 VAL A O 1
ATOM 707 N N . LEU A 1 95 ? 6.123 6.003 -28.483 1.00 73.50 95 LEU A N 1
ATOM 708 C CA . LEU A 1 95 ? 7.225 6.072 -29.449 1.00 73.50 95 LEU A CA 1
ATOM 709 C C . LEU A 1 95 ? 7.657 7.531 -29.635 1.00 73.50 95 LEU A C 1
ATOM 711 O O . LEU A 1 95 ? 6.797 8.404 -29.763 1.00 73.50 95 LEU A O 1
ATOM 715 N N . TRP A 1 96 ? 8.963 7.792 -29.712 1.00 71.62 96 TRP A N 1
ATOM 716 C CA . TRP A 1 96 ? 9.475 9.145 -29.981 1.00 71.62 96 TRP A CA 1
ATOM 717 C C . TRP A 1 96 ? 9.053 9.649 -31.362 1.00 71.62 96 TRP A C 1
ATOM 719 O O . TRP A 1 96 ? 8.692 10.812 -31.538 1.00 71.62 96 TRP A O 1
ATOM 729 N N . PHE A 1 97 ? 9.040 8.747 -32.344 1.00 67.69 97 PHE A N 1
ATOM 730 C CA . PHE A 1 97 ? 8.663 9.062 -33.714 1.00 67.69 97 PHE A CA 1
ATOM 731 C C . PHE A 1 97 ? 7.161 8.883 -33.925 1.00 67.69 97 PHE A C 1
ATOM 733 O O . PHE A 1 97 ? 6.675 7.856 -34.398 1.00 67.69 97 PHE A O 1
ATOM 740 N N . ARG A 1 98 ? 6.411 9.936 -33.605 1.00 58.72 98 ARG A N 1
ATOM 741 C CA . ARG A 1 98 ? 5.063 10.150 -34.136 1.00 58.72 98 ARG A CA 1
ATOM 742 C C . ARG A 1 98 ? 5.218 10.860 -35.486 1.00 58.72 98 ARG A C 1
ATOM 744 O O . ARG A 1 98 ? 5.700 11.984 -35.542 1.00 58.72 98 ARG A O 1
ATOM 751 N N . GLY A 1 99 ? 4.923 10.140 -36.569 1.00 59.53 99 GLY A N 1
ATOM 752 C CA . GLY A 1 99 ? 5.433 10.417 -37.915 1.00 59.53 99 GLY A CA 1
ATOM 753 C C . GLY A 1 99 ? 5.190 11.814 -38.500 1.00 59.53 99 GLY A C 1
ATOM 754 O O . GLY A 1 99 ? 4.128 12.407 -38.328 1.00 59.53 99 GLY A O 1
ATOM 755 N N . ARG A 1 100 ? 6.141 12.260 -39.330 1.00 47.53 100 ARG A N 1
ATOM 756 C CA . ARG A 1 100 ? 5.829 13.038 -40.534 1.00 47.53 100 ARG A CA 1
ATOM 757 C C . ARG A 1 100 ? 5.776 12.063 -41.708 1.00 47.53 100 ARG A C 1
ATOM 759 O O . ARG A 1 100 ? 6.811 11.631 -42.198 1.00 47.53 100 ARG A O 1
ATOM 766 N N . ARG A 1 101 ? 4.559 11.690 -42.115 1.00 58.31 101 ARG A N 1
ATOM 767 C CA . ARG A 1 101 ? 4.313 11.228 -43.485 1.00 58.31 101 ARG A CA 1
ATOM 768 C C . ARG A 1 101 ? 4.397 12.466 -44.377 1.00 58.31 101 ARG A C 1
ATOM 770 O O . ARG A 1 101 ? 3.673 13.422 -44.107 1.00 58.31 101 ARG A O 1
ATOM 777 N N . ASN A 1 102 ? 5.271 12.443 -45.375 1.00 50.84 102 ASN A N 1
ATOM 778 C CA . ASN A 1 102 ? 5.085 13.194 -46.610 1.00 50.84 102 ASN A CA 1
ATOM 779 C C . ASN A 1 102 ? 5.234 12.197 -47.752 1.00 50.84 102 ASN A C 1
ATOM 781 O O . ASN A 1 102 ? 6.242 11.456 -47.710 1.00 50.84 102 ASN A O 1
#

Foldseek 3Di:
DPDDDDDDPPKDFAFDDLVVLVVLLVVLVVQLVVLVVQCPDPPPVSNVVSVVSNVVSVVSNVVSVVCNVVGDTQWMDDPQWIWGPVDPPRPDTGGPDPDDDD

Radius of gyration: 20.2 Å; chains: 1; bounding box: 46×24×67 Å

pLDDT: mean 73.86, std 14.33, range [41.16, 92.19]

Sequence (102 aa):
MRGKYEPAPHDIVIYPSKRKLVAMFLCSIVFIAIGMVMLMQDQGGVVLLGGVSVVFFGMCGVYCAYRMLVPKPAVILTADAFYDQASLGAAGRVLWFRGRRN

Secondary structure (DSSP, 8-state):
--S--PPPTT-EEE---HHHHHHHHHHHHHHHHHHHHHHTSS-HHHHHHHHHHHHHHHHHHHHHHHHHHS---SEEE-SSEEEE-SSSS---EEES------